Protein AF-A0A8B4G170-F1 (afdb_monomer_lite)

Radius of gyration: 14.82 Å; chains: 1; bounding box: 31×26×43 Å

Sequence (113 aa):
MFTASMIFTVYWALWHLPLAFIQGYYHSQVVAEGALYTANFVFSMIVFVLLSNWLYLKSGRSILIAVLFHLSANLGNEIFATHPDSKIIQTGLLLIFIFWIIIKDKALFFSKP

Secondary structure (DSSP, 8-state):
-HHHHHHHHHHHHHHHGGGGGSTTSHHHHHHHH-HHHHHHHHHHHHHHHHHHHHHHHHTTS-HHHHHHHHHHHHHHHHHTT--HHHHHHHHHHHHHHHHHHHHHSHHHHHS--

pLDDT: mean 96.2, std 4.48, range [59.72, 98.56]

Foldseek 3Di:
DLVVLVVVLVVVLVVCVVQCVDPPGPNVVLVVVHDVLNVLVSLLSSLLSLVLVVQCVVVVNDPVSSVVSVVCVVVVCVVVVDDSVVSSVVSVVSVVVSVVVCVVPVCVNDPDD

Structure (mmCIF, N/CA/C/O backbone):
data_AF-A0A8B4G170-F1
#
_entry.id   AF-A0A8B4G170-F1
#
loop_
_atom_site.group_PDB
_atom_site.id
_atom_site.type_symbol
_atom_site.label_atom_id
_atom_site.label_alt_id
_atom_site.label_comp_id
_atom_site.label_asym_id
_atom_site.label_entity_id
_atom_site.label_seq_id
_atom_site.pdbx_PDB_ins_code
_atom_site.Cartn_x
_atom_site.Cartn_y
_atom_site.Cartn_z
_atom_site.occupancy
_atom_site.B_iso_or_equiv
_atom_site.auth_seq_id
_atom_site.auth_comp_id
_atom_site.auth_asym_id
_atom_site.auth_atom_id
_atom_site.pdbx_PDB_model_num
ATOM 1 N N . MET A 1 1 ? -11.043 -6.325 11.978 1.00 91.25 1 MET A N 1
ATOM 2 C CA . MET A 1 1 ? -10.516 -5.431 10.912 1.00 91.25 1 MET A CA 1
ATOM 3 C C . MET A 1 1 ? -9.643 -6.179 9.901 1.00 91.25 1 MET A C 1
ATOM 5 O O . MET A 1 1 ? -9.828 -5.965 8.710 1.00 91.25 1 MET A O 1
ATOM 9 N N . PHE A 1 2 ? -8.719 -7.047 10.333 1.00 96.12 2 PHE A N 1
ATOM 10 C CA . PHE A 1 2 ? -7.720 -7.676 9.454 1.00 96.12 2 PHE A CA 1
ATOM 11 C C . PHE A 1 2 ? -8.323 -8.389 8.232 1.00 96.12 2 PHE A C 1
ATOM 13 O O . PHE A 1 2 ? -7.966 -8.069 7.103 1.00 96.12 2 PHE A O 1
ATOM 20 N N . THR A 1 3 ? -9.295 -9.283 8.438 1.00 96.00 3 THR A N 1
ATOM 21 C CA . THR A 1 3 ? -9.960 -10.013 7.343 1.00 96.00 3 THR A CA 1
ATOM 22 C C . THR A 1 3 ? -10.618 -9.074 6.334 1.00 96.00 3 THR A C 1
ATOM 24 O O . THR A 1 3 ? -10.452 -9.254 5.132 1.00 96.00 3 THR A O 1
ATOM 27 N N . ALA A 1 4 ? -11.309 -8.033 6.812 1.00 95.69 4 ALA A N 1
ATOM 28 C CA . ALA A 1 4 ? -11.925 -7.032 5.944 1.00 95.69 4 ALA A CA 1
ATOM 29 C C . ALA A 1 4 ? -10.870 -6.281 5.114 1.00 95.69 4 ALA A C 1
ATOM 31 O O . ALA A 1 4 ? -11.054 -6.113 3.912 1.00 95.69 4 ALA A O 1
ATOM 32 N N . SER A 1 5 ? -9.736 -5.907 5.719 1.00 97.25 5 SER A N 1
ATOM 33 C CA . SER A 1 5 ? -8.606 -5.301 5.003 1.00 97.25 5 SER A CA 1
ATOM 34 C C . SER A 1 5 ? -8.018 -6.230 3.935 1.00 97.25 5 SER A C 1
ATOM 36 O O . SER A 1 5 ? -7.700 -5.762 2.845 1.00 97.25 5 SER A O 1
ATOM 38 N N . MET A 1 6 ? -7.890 -7.535 4.199 1.00 97.88 6 MET A N 1
ATOM 39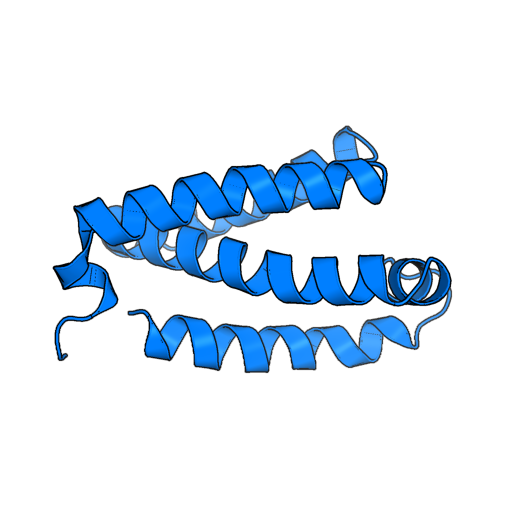 C CA . MET A 1 6 ? -7.367 -8.488 3.206 1.00 97.88 6 MET A CA 1
ATOM 40 C C . MET A 1 6 ? -8.319 -8.651 2.020 1.00 97.88 6 MET A C 1
ATOM 42 O O . MET A 1 6 ? -7.889 -8.540 0.875 1.00 97.88 6 MET A O 1
ATOM 46 N N . ILE A 1 7 ? -9.616 -8.838 2.285 1.00 98.00 7 ILE A N 1
ATOM 47 C CA . ILE A 1 7 ? -10.644 -8.932 1.236 1.00 98.00 7 ILE A CA 1
ATOM 48 C C . ILE A 1 7 ? -10.661 -7.650 0.399 1.00 98.00 7 ILE A C 1
ATOM 50 O O . ILE A 1 7 ? -10.649 -7.710 -0.831 1.00 98.00 7 ILE A O 1
ATOM 54 N N . PHE A 1 8 ? -10.631 -6.489 1.058 1.00 97.88 8 PHE A N 1
ATOM 55 C CA . PHE A 1 8 ? -10.589 -5.206 0.367 1.00 97.88 8 PHE A CA 1
ATOM 56 C C . PHE A 1 8 ? -9.328 -5.054 -0.484 1.00 97.88 8 PHE A C 1
ATOM 58 O O . PHE A 1 8 ? -9.416 -4.580 -1.610 1.00 97.88 8 PHE A O 1
ATOM 65 N N . THR A 1 9 ? -8.169 -5.504 0.005 1.00 97.94 9 THR A N 1
ATOM 66 C CA . THR A 1 9 ? -6.925 -5.443 -0.771 1.00 97.94 9 THR A CA 1
ATOM 67 C C . THR A 1 9 ? -7.017 -6.272 -2.048 1.00 97.94 9 THR A C 1
ATOM 69 O O . THR A 1 9 ? -6.594 -5.795 -3.094 1.00 97.94 9 THR A O 1
ATOM 72 N N . VAL A 1 10 ? -7.609 -7.470 -1.997 1.00 98.12 10 VAL A N 1
ATOM 73 C CA . VAL A 1 10 ? -7.821 -8.298 -3.199 1.00 98.12 10 VAL A CA 1
ATOM 74 C C . VAL A 1 10 ? -8.708 -7.570 -4.203 1.00 98.12 10 VAL A C 1
ATOM 76 O O . VAL A 1 10 ? -8.339 -7.447 -5.369 1.00 98.12 10 VAL A O 1
ATOM 79 N N . TYR A 1 11 ? -9.849 -7.042 -3.751 1.00 98.12 11 TYR A N 1
ATOM 80 C CA . TYR A 1 11 ? -10.746 -6.274 -4.613 1.00 98.12 11 TYR A CA 1
ATOM 81 C C . TYR A 1 11 ? -10.033 -5.067 -5.234 1.00 98.12 11 TYR A C 1
ATOM 83 O O . TYR A 1 11 ? -10.123 -4.833 -6.438 1.00 98.12 11 TYR A O 1
ATOM 91 N N . TRP A 1 12 ? -9.280 -4.325 -4.425 1.00 97.94 12 TRP A N 1
ATOM 92 C CA . TRP A 1 12 ? -8.590 -3.126 -4.870 1.00 97.94 12 TRP A CA 1
ATOM 93 C C . TRP A 1 12 ? -7.435 -3.455 -5.823 1.00 97.94 12 TRP A C 1
ATOM 95 O O . TRP A 1 12 ? -7.256 -2.757 -6.814 1.00 97.94 12 TRP A O 1
ATOM 105 N N . ALA A 1 13 ? -6.686 -4.539 -5.604 1.00 96.94 13 ALA A N 1
ATOM 106 C CA . ALA A 1 13 ? -5.641 -4.992 -6.525 1.00 96.94 13 ALA A CA 1
ATOM 107 C C . ALA A 1 13 ? -6.225 -5.392 -7.888 1.00 96.94 13 ALA A C 1
ATOM 109 O O . ALA A 1 13 ? -5.722 -4.964 -8.926 1.00 96.94 13 ALA A O 1
ATOM 110 N N . LEU A 1 14 ? -7.336 -6.137 -7.891 1.00 97.50 14 LEU A N 1
ATOM 111 C CA . LEU A 1 14 ? -8.050 -6.494 -9.120 1.00 97.50 14 LEU A CA 1
ATOM 112 C C . LEU A 1 14 ? -8.609 -5.265 -9.843 1.00 97.50 14 LEU A C 1
ATOM 114 O O . LEU A 1 14 ? -8.605 -5.228 -11.069 1.00 97.50 14 LEU A O 1
ATOM 118 N N . TRP A 1 15 ? -9.036 -4.240 -9.105 1.00 98.12 15 TRP A N 1
ATOM 119 C CA . TRP A 1 15 ? -9.487 -2.978 -9.690 1.00 98.12 15 TRP A CA 1
ATOM 120 C C . TRP A 1 15 ? -8.377 -2.246 -10.466 1.00 98.12 15 TRP A C 1
ATOM 122 O O . TRP A 1 15 ? -8.664 -1.610 -11.477 1.00 98.12 15 TRP A O 1
ATOM 132 N N . HIS A 1 16 ? -7.109 -2.382 -10.062 1.00 96.88 16 HIS A N 1
ATOM 133 C CA . HIS A 1 16 ? -5.974 -1.798 -10.790 1.00 96.88 16 HIS A CA 1
ATOM 134 C C . HIS A 1 16 ? -5.509 -2.639 -11.983 1.00 96.88 16 HIS A C 1
ATOM 136 O O . HIS A 1 16 ? -4.811 -2.120 -12.853 1.00 96.88 16 HIS A O 1
ATOM 142 N N . LEU A 1 17 ? -5.885 -3.919 -12.053 1.00 96.19 17 LEU A N 1
ATOM 143 C CA . LEU A 1 17 ? -5.397 -4.847 -13.073 1.00 96.19 17 LEU A CA 1
ATOM 144 C C . LEU A 1 17 ? -5.586 -4.338 -14.519 1.00 96.19 17 LEU A C 1
ATOM 146 O O . LEU A 1 17 ? -4.629 -4.435 -15.286 1.00 96.19 17 LEU A O 1
ATOM 150 N N . PRO A 1 18 ? -6.729 -3.738 -14.918 1.00 98.00 18 PRO A N 1
ATOM 151 C CA . PRO A 1 18 ? -6.890 -3.195 -16.270 1.00 98.00 18 PRO A CA 1
ATOM 152 C C . PRO A 1 18 ? -5.838 -2.140 -16.643 1.00 98.00 18 PRO A C 1
ATOM 154 O O . PRO A 1 18 ? -5.434 -2.055 -17.800 1.00 98.00 18 PRO A O 1
ATOM 157 N N . LEU A 1 19 ? -5.353 -1.366 -15.666 1.00 97.56 19 LEU A N 1
ATOM 158 C CA . LEU A 1 19 ? -4.381 -0.291 -15.884 1.00 97.56 19 LEU A CA 1
ATOM 159 C C . LEU A 1 19 ? -3.011 -0.823 -16.322 1.00 97.56 19 LEU A C 1
ATOM 161 O O . LEU A 1 19 ? -2.250 -0.091 -16.951 1.00 97.56 19 LEU A O 1
ATOM 165 N N . ALA A 1 20 ? -2.696 -2.085 -16.013 1.00 96.25 20 ALA A N 1
ATOM 166 C CA . ALA A 1 20 ? -1.468 -2.736 -16.460 1.00 96.25 20 ALA A CA 1
ATOM 167 C C . ALA A 1 20 ? -1.424 -2.934 -17.985 1.00 96.25 20 ALA A C 1
ATOM 169 O O . ALA A 1 20 ? -0.344 -3.041 -18.559 1.00 96.25 20 ALA A O 1
ATOM 170 N N . PHE A 1 21 ? -2.587 -2.943 -18.644 1.00 96.81 21 PHE A N 1
ATOM 171 C CA . PHE A 1 21 ? -2.714 -3.162 -20.085 1.00 96.81 21 PHE A CA 1
ATOM 172 C C . PHE A 1 21 ? -2.845 -1.862 -20.893 1.00 96.81 21 PHE A C 1
ATOM 174 O O . PHE A 1 21 ? -2.934 -1.913 -22.118 1.00 96.81 21 PHE A O 1
ATOM 181 N N . ILE A 1 22 ? -2.855 -0.696 -20.235 1.00 97.81 22 ILE A N 1
ATOM 182 C CA . ILE A 1 22 ? -2.950 0.610 -20.899 1.00 97.81 22 ILE A CA 1
ATOM 183 C C . ILE A 1 22 ? -1.544 1.190 -21.054 1.00 97.81 22 ILE A C 1
ATOM 185 O O . ILE A 1 22 ? -0.893 1.538 -20.070 1.00 97.81 22 ILE A O 1
ATOM 189 N N . GLN A 1 23 ? -1.074 1.317 -22.296 1.00 96.12 23 GLN A N 1
ATOM 190 C CA . GLN A 1 23 ? 0.262 1.834 -22.588 1.00 96.12 23 GLN A CA 1
ATOM 191 C C . GLN A 1 23 ? 0.467 3.239 -22.000 1.00 96.12 23 GLN A C 1
ATOM 193 O O . GLN A 1 23 ? -0.364 4.131 -22.168 1.00 96.12 23 GLN A O 1
ATOM 198 N N . GLY A 1 24 ? 1.602 3.437 -21.327 1.00 94.62 24 GLY A N 1
ATOM 199 C CA . GLY A 1 24 ? 1.974 4.722 -20.729 1.00 94.62 24 GLY A CA 1
ATOM 200 C C . GLY A 1 24 ? 1.437 4.933 -19.313 1.00 94.62 24 GLY A C 1
ATOM 201 O O . GLY A 1 24 ? 1.858 5.876 -18.650 1.00 94.62 24 GLY A O 1
ATOM 202 N N . TYR A 1 25 ? 0.564 4.055 -18.807 1.00 95.81 25 TYR A N 1
ATOM 203 C CA . TYR A 1 25 ? 0.102 4.133 -17.421 1.00 95.81 25 TYR A CA 1
ATOM 204 C C . TYR A 1 25 ? 1.155 3.580 -16.464 1.00 95.81 25 TYR A C 1
ATOM 206 O O . TYR A 1 25 ? 1.864 2.632 -16.801 1.00 95.81 25 TYR A O 1
ATOM 214 N N . TYR A 1 26 ? 1.188 4.109 -15.238 1.00 94.81 26 TYR A N 1
ATOM 215 C CA . TYR A 1 26 ? 2.107 3.671 -14.182 1.00 94.81 26 TYR A CA 1
ATOM 216 C C . TYR A 1 26 ? 2.165 2.142 -14.031 1.00 94.81 26 TYR A C 1
ATOM 218 O O . TYR A 1 26 ? 3.239 1.558 -14.024 1.00 94.81 26 TYR A O 1
ATOM 226 N N . HIS A 1 27 ? 1.009 1.475 -14.005 1.00 96.44 27 HIS A N 1
ATOM 227 C CA . HIS A 1 27 ? 0.920 0.020 -13.857 1.00 96.44 27 HIS A CA 1
ATOM 228 C C . HIS A 1 27 ? 1.549 -0.738 -15.032 1.00 96.44 27 HIS A C 1
ATOM 230 O O . HIS A 1 27 ? 2.204 -1.752 -14.814 1.00 96.44 27 HIS A O 1
ATOM 236 N N . SER A 1 28 ? 1.389 -0.237 -16.263 1.00 96.88 28 SER A N 1
ATOM 237 C CA . SER A 1 28 ? 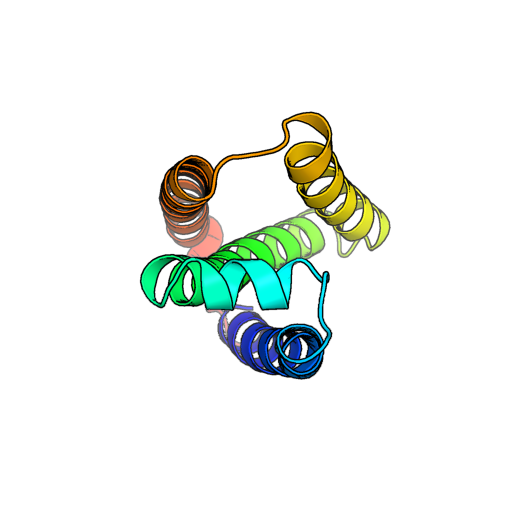2.043 -0.827 -17.438 1.00 96.88 28 SER A CA 1
ATOM 238 C C . SER A 1 28 ? 3.568 -0.714 -17.351 1.00 96.88 28 SER A C 1
ATOM 240 O O . SER A 1 28 ? 4.270 -1.656 -17.709 1.00 96.88 28 SER A O 1
ATOM 242 N N . GLN A 1 29 ? 4.077 0.393 -16.794 1.00 95.38 29 GLN A N 1
ATOM 243 C CA . GLN A 1 29 ? 5.510 0.587 -16.565 1.00 95.38 29 GLN A CA 1
ATOM 244 C C . GLN A 1 29 ? 6.025 -0.341 -15.464 1.00 95.38 29 GLN A C 1
ATOM 246 O O . GLN A 1 29 ? 7.001 -1.041 -15.681 1.00 95.38 29 GLN A O 1
ATOM 251 N N . VAL A 1 30 ? 5.320 -0.448 -14.334 1.00 95.88 30 VAL A N 1
ATOM 252 C CA . VAL A 1 30 ? 5.689 -1.366 -13.239 1.00 95.88 30 VAL A CA 1
ATOM 253 C C . VAL A 1 30 ? 5.760 -2.823 -13.713 1.00 95.88 30 VAL A C 1
ATOM 255 O O . VAL A 1 30 ? 6.659 -3.564 -13.315 1.00 95.88 30 VAL A O 1
ATOM 258 N N . VAL A 1 31 ? 4.833 -3.246 -14.581 1.00 96.56 31 VAL A N 1
ATOM 259 C CA . VAL A 1 31 ? 4.874 -4.586 -15.188 1.00 96.56 31 VAL A CA 1
ATOM 260 C C . VAL A 1 31 ? 6.079 -4.743 -16.114 1.00 96.56 31 VAL A C 1
ATOM 262 O O . VAL A 1 31 ? 6.744 -5.778 -16.067 1.00 96.56 31 VAL A O 1
ATOM 265 N N . ALA A 1 32 ? 6.390 -3.722 -16.916 1.00 96.00 32 ALA A N 1
ATOM 2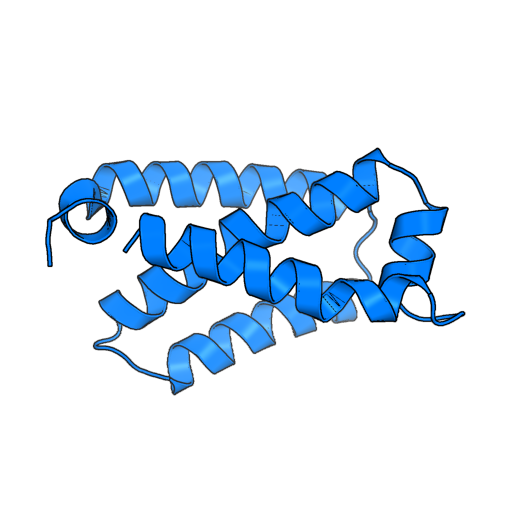66 C CA . ALA A 1 32 ? 7.551 -3.723 -17.804 1.00 96.00 32 ALA A CA 1
ATOM 267 C C . ALA A 1 32 ? 8.894 -3.694 -17.047 1.00 96.00 32 ALA A C 1
ATOM 269 O O . ALA A 1 32 ? 9.857 -4.308 -17.500 1.00 96.00 32 ALA A O 1
ATOM 270 N N . GLU A 1 33 ? 8.954 -3.032 -15.888 1.00 95.19 33 GLU A N 1
ATOM 271 C CA . GLU A 1 33 ? 10.127 -2.992 -15.005 1.00 95.19 33 GLU A CA 1
ATOM 272 C C . GLU A 1 33 ? 10.429 -4.367 -14.387 1.00 95.19 33 GLU A C 1
ATOM 274 O O . GLU A 1 33 ? 11.584 -4.681 -14.099 1.00 95.19 33 GLU A O 1
ATOM 279 N N . GLY A 1 34 ? 9.406 -5.208 -14.193 1.00 96.75 34 GLY A N 1
ATOM 280 C CA . GLY A 1 34 ? 9.574 -6.626 -13.889 1.00 96.75 34 GLY A CA 1
ATOM 281 C C . GLY A 1 34 ? 8.724 -7.164 -12.738 1.00 96.75 34 GLY A C 1
ATOM 282 O O . GLY A 1 34 ? 8.002 -6.457 -12.027 1.00 96.75 34 GLY A O 1
ATOM 283 N N . ALA A 1 35 ? 8.836 -8.480 -12.533 1.00 96.69 35 ALA A N 1
ATOM 284 C CA . ALA A 1 35 ? 8.003 -9.225 -11.590 1.00 96.69 35 ALA A CA 1
ATOM 285 C C . ALA A 1 35 ? 8.184 -8.780 -10.129 1.00 96.69 35 ALA A C 1
ATOM 287 O O . ALA A 1 35 ? 7.212 -8.758 -9.377 1.00 96.69 35 ALA A O 1
ATOM 288 N N . LEU A 1 36 ? 9.401 -8.392 -9.728 1.00 97.88 36 LEU A N 1
ATOM 289 C CA . LEU A 1 36 ? 9.679 -7.917 -8.369 1.00 97.88 36 LEU A CA 1
ATOM 290 C C . LEU A 1 36 ? 8.902 -6.632 -8.054 1.00 97.88 36 LEU A C 1
ATOM 292 O O . LEU A 1 36 ? 8.253 -6.548 -7.015 1.00 97.88 36 LEU A O 1
ATOM 296 N N . TYR A 1 37 ? 8.929 -5.653 -8.958 1.00 97.50 37 TYR A N 1
ATOM 297 C CA . TYR A 1 37 ? 8.251 -4.369 -8.769 1.00 97.50 37 TYR A CA 1
ATOM 298 C C . TYR A 1 37 ? 6.733 -4.517 -8.833 1.00 97.50 37 TYR A C 1
ATOM 300 O O . TYR A 1 37 ? 6.017 -3.925 -8.025 1.00 97.50 37 TYR A O 1
ATOM 308 N N . THR A 1 38 ? 6.252 -5.399 -9.710 1.00 96.94 38 THR A N 1
ATOM 309 C CA . THR A 1 38 ? 4.837 -5.786 -9.769 1.00 96.94 38 THR A CA 1
ATOM 310 C C . THR A 1 38 ? 4.374 -6.425 -8.459 1.00 96.94 38 THR A C 1
ATOM 312 O O . THR A 1 38 ? 3.353 -6.029 -7.896 1.00 96.94 38 THR A O 1
ATOM 315 N N . ALA A 1 39 ? 5.142 -7.379 -7.926 1.00 97.44 39 ALA A N 1
ATOM 316 C CA . ALA A 1 39 ? 4.841 -8.008 -6.645 1.00 97.44 39 ALA A CA 1
ATOM 317 C C . ALA A 1 39 ? 4.897 -6.994 -5.493 1.00 97.44 39 ALA A C 1
ATOM 319 O O . ALA A 1 39 ? 4.005 -6.982 -4.643 1.00 97.44 39 ALA A O 1
ATOM 320 N N . ASN A 1 40 ? 5.896 -6.106 -5.488 1.00 98.19 40 ASN A N 1
ATOM 321 C CA . ASN A 1 40 ? 6.013 -5.043 -4.495 1.00 98.19 40 ASN A CA 1
ATOM 322 C C . ASN A 1 40 ? 4.814 -4.091 -4.534 1.00 98.19 40 ASN A C 1
ATOM 324 O O . ASN A 1 40 ? 4.312 -3.727 -3.477 1.00 98.19 40 ASN A O 1
ATOM 328 N N . PHE A 1 41 ? 4.311 -3.726 -5.717 1.00 97.38 41 PHE A N 1
ATOM 329 C CA . PHE A 1 41 ? 3.111 -2.900 -5.839 1.00 97.38 41 PHE A CA 1
ATOM 330 C C . PHE A 1 41 ? 1.920 -3.553 -5.125 1.00 97.38 41 PHE A C 1
ATOM 332 O O . PHE A 1 41 ? 1.363 -2.954 -4.206 1.00 97.38 41 PHE A O 1
ATOM 339 N N . VAL A 1 42 ? 1.600 -4.812 -5.446 1.00 97.06 42 VAL A N 1
ATOM 340 C CA . VAL A 1 42 ? 0.490 -5.541 -4.801 1.00 97.06 42 VAL A CA 1
ATOM 341 C C . VAL A 1 42 ? 0.717 -5.693 -3.293 1.00 97.06 42 VAL A C 1
ATOM 343 O O . VAL A 1 42 ? -0.198 -5.483 -2.497 1.00 97.06 42 VAL A O 1
ATOM 346 N N . PHE A 1 43 ? 1.941 -6.010 -2.872 1.00 98.06 43 PHE A N 1
ATOM 347 C CA . PHE A 1 43 ? 2.273 -6.160 -1.457 1.00 98.06 43 PHE A CA 1
ATOM 348 C C . PHE A 1 43 ? 2.173 -4.831 -0.690 1.00 98.06 43 PHE A C 1
ATOM 350 O O . PHE A 1 43 ? 1.644 -4.790 0.422 1.00 98.06 43 PHE A O 1
ATOM 357 N N . SER A 1 44 ? 2.592 -3.721 -1.300 1.00 97.94 44 SER A N 1
ATOM 358 C CA . SER A 1 44 ? 2.464 -2.383 -0.720 1.00 97.94 44 SER A CA 1
ATOM 359 C C . SER A 1 44 ? 1.002 -1.988 -0.495 1.00 97.94 44 SER A C 1
ATOM 361 O O . SER A 1 44 ? 0.703 -1.328 0.501 1.00 97.94 44 SER A O 1
ATOM 363 N N . MET A 1 45 ? 0.068 -2.467 -1.331 1.00 98.12 45 MET A N 1
ATOM 364 C CA . MET A 1 45 ? -1.369 -2.246 -1.131 1.00 98.12 45 MET A CA 1
ATOM 365 C C . MET A 1 45 ? -1.867 -2.889 0.165 1.00 98.12 45 MET A C 1
ATOM 367 O O . MET A 1 45 ? -2.658 -2.270 0.872 1.00 98.12 45 MET A O 1
ATOM 371 N N . ILE A 1 46 ? -1.379 -4.084 0.523 1.00 98.25 46 ILE A N 1
ATOM 372 C CA . ILE A 1 46 ? -1.733 -4.756 1.788 1.00 98.25 46 ILE A CA 1
ATOM 373 C C . ILE A 1 46 ? -1.356 -3.857 2.970 1.00 98.25 46 ILE A C 1
ATOM 375 O O . ILE A 1 46 ? -2.179 -3.583 3.848 1.00 98.25 46 ILE A O 1
ATOM 379 N N . VAL A 1 47 ? -0.114 -3.369 2.974 1.00 98.25 47 VAL A N 1
ATOM 380 C CA . VAL A 1 47 ? 0.417 -2.494 4.028 1.00 98.25 47 VAL A CA 1
ATOM 381 C C . VAL A 1 47 ? -0.370 -1.184 4.089 1.00 98.25 47 VAL A C 1
ATOM 383 O O . VAL A 1 47 ? -0.804 -0.765 5.165 1.00 98.25 47 VAL A O 1
ATOM 386 N N . PHE A 1 48 ? -0.611 -0.568 2.933 1.00 98.31 48 PHE A N 1
ATOM 387 C CA . PHE A 1 48 ? -1.336 0.690 2.819 1.00 98.31 48 PHE A CA 1
ATOM 388 C C . PHE A 1 48 ? -2.789 0.575 3.304 1.00 98.31 48 PHE A C 1
ATOM 390 O O . PHE A 1 48 ? -3.244 1.408 4.088 1.00 98.31 48 PHE A O 1
ATOM 397 N N . VAL A 1 49 ? -3.510 -0.477 2.906 1.00 98.31 49 VAL A N 1
ATOM 398 C CA . VAL A 1 49 ? -4.895 -0.724 3.334 1.00 98.31 49 VAL A CA 1
ATOM 399 C C . VAL A 1 49 ? -4.972 -0.952 4.841 1.00 98.31 49 VAL A C 1
ATOM 401 O O . VAL A 1 49 ? -5.873 -0.427 5.497 1.00 98.31 49 VAL A O 1
ATOM 404 N N . LEU A 1 50 ? -4.036 -1.712 5.419 1.00 98.25 50 LEU A N 1
ATOM 405 C CA . LEU A 1 50 ? -3.988 -1.923 6.866 1.00 98.25 50 LEU A CA 1
ATOM 406 C C . LEU A 1 50 ? -3.766 -0.605 7.621 1.00 98.25 50 LEU A C 1
ATOM 408 O O . LEU A 1 50 ? -4.487 -0.345 8.584 1.00 98.25 50 LEU A O 1
ATOM 412 N N . LEU A 1 51 ? -2.834 0.239 7.170 1.00 98.25 51 LEU A N 1
ATOM 413 C CA . LEU A 1 51 ? -2.583 1.555 7.769 1.00 98.25 51 LEU A CA 1
ATOM 414 C C . LEU A 1 51 ? -3.783 2.497 7.621 1.00 98.25 51 LEU A C 1
ATOM 416 O O . LEU A 1 51 ? -4.210 3.098 8.605 1.00 98.25 51 LEU A O 1
ATOM 420 N N . SER A 1 52 ? -4.360 2.584 6.421 1.00 97.94 52 SER A N 1
ATOM 421 C CA . SER A 1 52 ? -5.507 3.449 6.130 1.00 97.94 52 SER A CA 1
ATOM 422 C C . SER A 1 52 ? -6.731 3.063 6.966 1.00 97.94 52 SER A C 1
ATOM 424 O O . SER A 1 52 ? -7.318 3.909 7.642 1.00 97.94 52 SER A O 1
ATOM 426 N N . ASN A 1 53 ? -7.066 1.769 7.028 1.00 97.25 53 ASN A N 1
ATOM 427 C CA . ASN A 1 53 ? -8.185 1.285 7.838 1.00 97.25 53 ASN A CA 1
ATOM 428 C C . ASN A 1 53 ? -7.929 1.450 9.344 1.00 97.25 53 ASN A C 1
ATOM 430 O O . ASN A 1 53 ? -8.861 1.758 10.089 1.00 97.25 53 ASN A O 1
ATOM 434 N N . TRP A 1 54 ? -6.685 1.277 9.806 1.00 97.75 54 TRP A N 1
ATOM 435 C CA . TRP A 1 54 ? -6.328 1.545 11.200 1.00 97.75 54 TRP A CA 1
ATOM 436 C C . TRP A 1 54 ? -6.543 3.024 11.531 1.00 97.75 54 TRP A C 1
ATOM 438 O O . TRP A 1 54 ? -7.238 3.344 12.495 1.00 97.75 54 TRP A O 1
ATOM 448 N N . LEU A 1 55 ? -6.031 3.927 10.694 1.00 97.50 55 LEU A N 1
ATOM 449 C CA . LEU A 1 55 ? -6.149 5.369 10.889 1.00 97.50 55 LEU A CA 1
ATOM 450 C C . LEU A 1 55 ? -7.610 5.838 10.830 1.00 97.50 55 LEU A C 1
ATOM 452 O O . LEU A 1 55 ? -8.045 6.629 11.670 1.00 97.50 55 LEU A O 1
ATOM 456 N N . TYR A 1 56 ? -8.396 5.304 9.894 1.00 97.62 56 TYR A N 1
ATOM 457 C CA . TYR A 1 56 ? -9.839 5.528 9.808 1.00 97.62 56 TYR A CA 1
ATOM 458 C C . TYR A 1 56 ? -10.545 5.147 11.116 1.00 97.62 56 TYR A C 1
ATOM 460 O O . TYR A 1 56 ? -11.291 5.950 11.674 1.00 97.62 56 TYR A O 1
ATOM 468 N N . LEU A 1 57 ? -10.279 3.957 11.664 1.00 96.38 57 LEU A N 1
ATOM 469 C CA . LEU A 1 57 ? -10.903 3.520 12.917 1.00 96.38 57 LEU A CA 1
ATOM 470 C C . LEU A 1 57 ? -10.442 4.358 14.118 1.00 96.38 57 LEU A C 1
ATOM 472 O O . LEU A 1 57 ? -11.273 4.751 14.938 1.00 96.38 57 LEU A O 1
ATOM 476 N N . LYS A 1 58 ? -9.146 4.677 14.211 1.00 96.56 58 LYS A N 1
ATOM 477 C CA . LYS A 1 58 ? -8.580 5.475 15.314 1.00 96.56 58 LYS A CA 1
ATOM 478 C C . LYS A 1 58 ? -9.025 6.934 15.294 1.00 96.56 58 LYS A C 1
ATOM 480 O O . LYS A 1 58 ? -9.080 7.556 16.348 1.00 96.56 58 LYS A O 1
ATOM 485 N N . SER A 1 59 ? -9.389 7.459 14.129 1.00 97.31 59 SER A N 1
ATOM 486 C CA . SER A 1 59 ? -9.929 8.813 13.963 1.00 97.31 59 SER A CA 1
ATOM 487 C C . SER A 1 59 ? -11.454 8.888 14.117 1.00 97.31 59 SER A C 1
ATOM 489 O O . SER A 1 59 ? -12.077 9.838 13.649 1.00 97.31 59 SER A O 1
ATOM 491 N N . GLY A 1 60 ? -12.080 7.885 14.745 1.00 96.81 60 GLY A N 1
ATOM 492 C CA . GLY A 1 60 ? -13.529 7.871 14.948 1.00 96.81 60 GLY A CA 1
ATOM 493 C C . GLY A 1 60 ? -14.311 7.674 13.650 1.00 96.81 60 GLY A C 1
ATOM 494 O O . GLY A 1 60 ? -15.416 8.191 13.527 1.00 96.81 60 GLY A O 1
ATOM 495 N N . ARG A 1 61 ? -13.753 6.917 12.694 1.00 96.88 61 ARG A N 1
ATOM 496 C CA . ARG A 1 61 ? -14.330 6.667 11.361 1.00 96.88 61 ARG A CA 1
ATOM 497 C C . ARG A 1 61 ? -14.385 7.915 10.471 1.00 96.88 61 ARG A C 1
ATOM 499 O O . ARG A 1 61 ? -15.292 8.064 9.653 1.00 96.88 61 ARG A O 1
ATOM 506 N N . SER A 1 62 ? -13.398 8.803 10.598 1.00 98.19 62 SER A N 1
ATOM 507 C CA . SER A 1 62 ? -13.299 9.999 9.758 1.00 98.19 62 SER A CA 1
ATOM 508 C C . SER A 1 62 ? -12.846 9.654 8.338 1.00 98.19 62 SER A C 1
ATOM 510 O O . SER A 1 62 ? -11.700 9.267 8.103 1.00 98.19 62 SER A O 1
ATOM 512 N N . ILE A 1 63 ? -13.741 9.848 7.367 1.00 97.69 63 ILE A N 1
ATOM 513 C CA . ILE A 1 63 ? -13.432 9.679 5.939 1.00 97.69 63 ILE A CA 1
ATOM 514 C C . ILE A 1 63 ? -12.386 10.707 5.492 1.00 97.69 63 ILE A C 1
A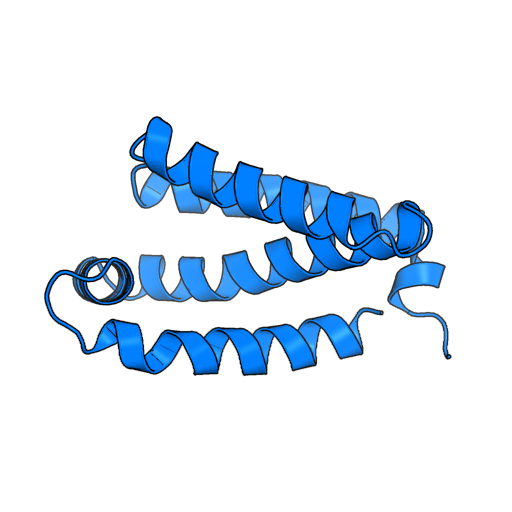TOM 516 O O . ILE A 1 63 ? -11.495 10.372 4.718 1.00 97.69 63 ILE A O 1
ATOM 520 N N . LEU A 1 64 ? -12.442 11.935 6.022 1.00 98.25 64 LEU A N 1
ATOM 521 C CA . LEU A 1 64 ? -11.490 12.992 5.676 1.00 98.25 64 LEU A CA 1
ATOM 522 C C . LEU A 1 64 ? -10.049 12.578 5.994 1.00 98.25 64 LEU A C 1
ATOM 524 O O . LEU A 1 64 ? -9.163 12.783 5.174 1.00 98.25 64 LEU A O 1
ATOM 528 N N . ILE A 1 65 ? -9.814 11.951 7.149 1.00 98.00 65 ILE A N 1
ATOM 529 C CA . ILE A 1 65 ? -8.475 11.481 7.523 1.00 98.00 65 ILE A CA 1
ATOM 530 C C . ILE A 1 65 ? -7.987 10.380 6.573 1.00 98.00 65 ILE A C 1
ATOM 532 O O . ILE A 1 65 ? -6.830 10.411 6.157 1.00 98.00 65 ILE A O 1
ATOM 536 N N . ALA A 1 66 ? -8.859 9.450 6.172 1.00 96.69 66 ALA A N 1
ATOM 537 C CA . ALA A 1 66 ? -8.512 8.428 5.184 1.00 96.69 66 ALA A CA 1
ATOM 538 C C . ALA A 1 66 ? -8.177 9.045 3.810 1.00 96.69 66 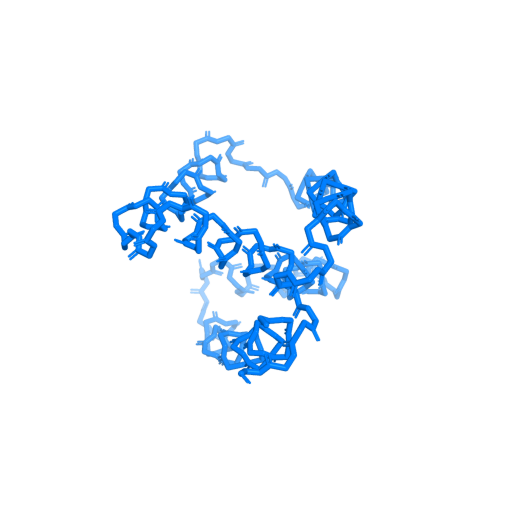ALA A C 1
ATOM 540 O O . ALA A 1 66 ? -7.195 8.653 3.180 1.00 96.69 66 ALA A O 1
ATOM 541 N N . VAL A 1 67 ? -8.943 10.054 3.377 1.00 98.06 67 VAL A N 1
ATOM 542 C CA . VAL A 1 67 ? -8.694 10.801 2.132 1.00 98.06 67 VAL A CA 1
ATOM 543 C C . VAL A 1 67 ? -7.361 11.544 2.190 1.00 98.06 67 VAL A C 1
ATOM 545 O O . VAL A 1 67 ? -6.574 11.445 1.253 1.00 98.06 67 VAL A O 1
ATOM 548 N N . LEU A 1 68 ? -7.071 12.251 3.285 1.00 98.44 68 LEU A N 1
ATOM 549 C CA . LEU A 1 68 ? -5.810 12.980 3.451 1.00 98.44 68 LEU A CA 1
ATOM 550 C C . LEU A 1 68 ? -4.605 12.036 3.501 1.00 98.44 68 LEU A C 1
ATOM 552 O O . LEU A 1 68 ? -3.577 12.325 2.890 1.00 98.44 68 LEU A O 1
ATOM 556 N N . PHE A 1 69 ? -4.735 10.887 4.167 1.00 98.00 69 PHE A N 1
ATOM 557 C CA . PHE A 1 69 ? -3.698 9.858 4.169 1.00 98.00 69 PHE A CA 1
ATOM 558 C C . PHE A 1 69 ? -3.441 9.319 2.756 1.00 98.00 69 PHE A C 1
ATOM 560 O O . PHE A 1 69 ? -2.292 9.273 2.314 1.00 98.00 69 PHE A O 1
ATOM 567 N N . HIS A 1 70 ? -4.499 9.004 2.007 1.00 97.81 70 HIS A N 1
ATOM 568 C CA . HIS A 1 70 ? -4.377 8.561 0.620 1.00 97.81 70 HIS A CA 1
ATOM 569 C C . HIS A 1 70 ? -3.752 9.622 -0.287 1.00 97.81 70 HIS A C 1
ATOM 571 O O . HIS A 1 70 ? -2.845 9.323 -1.063 1.00 97.81 70 HIS A O 1
ATOM 577 N N . LEU A 1 71 ? -4.182 10.877 -0.154 1.00 97.81 71 LEU A N 1
ATOM 578 C CA . LEU A 1 71 ? -3.593 11.998 -0.877 1.00 97.81 71 LEU A CA 1
ATOM 579 C C . LEU A 1 71 ? -2.100 12.136 -0.571 1.00 97.81 71 LEU A C 1
ATOM 581 O O . LEU A 1 71 ? -1.317 12.305 -1.499 1.00 97.81 71 LEU A O 1
ATOM 585 N N . SER A 1 72 ? -1.694 12.026 0.698 1.00 97.06 72 SER A N 1
ATOM 586 C CA . SER A 1 72 ? -0.283 12.147 1.084 1.00 97.06 72 SER A CA 1
ATOM 587 C C . SER A 1 72 ? 0.597 11.069 0.448 1.00 97.06 72 SER A C 1
ATOM 589 O O . SER A 1 72 ? 1.704 11.371 0.007 1.00 97.06 72 SER A O 1
ATOM 591 N N . ALA A 1 73 ? 0.091 9.836 0.334 1.00 95.38 73 ALA A N 1
ATOM 592 C CA . ALA A 1 73 ? 0.815 8.740 -0.298 1.00 95.38 73 ALA A CA 1
ATOM 593 C C . ALA A 1 73 ? 0.976 8.960 -1.808 1.00 95.38 73 ALA A C 1
ATOM 595 O O . ALA A 1 73 ? 2.072 8.774 -2.338 1.00 95.38 73 ALA A O 1
ATOM 596 N N . ASN A 1 74 ? -0.080 9.406 -2.493 1.00 94.50 74 ASN A N 1
ATOM 597 C CA . ASN A 1 74 ? -0.007 9.736 -3.917 1.00 94.50 74 ASN A CA 1
ATOM 598 C C . ASN A 1 74 ? 0.940 10.913 -4.154 1.00 94.50 74 ASN A C 1
ATOM 600 O O . ASN A 1 74 ? 1.898 10.801 -4.909 1.00 94.50 74 ASN A O 1
ATOM 604 N N . LEU A 1 75 ? 0.709 12.021 -3.449 1.00 96.31 75 LEU A N 1
ATOM 605 C CA . LEU A 1 75 ? 1.484 13.243 -3.607 1.00 96.31 75 LEU A CA 1
ATOM 606 C C . LEU A 1 75 ? 2.971 13.014 -3.317 1.00 96.31 75 LEU A C 1
ATOM 608 O O . LEU A 1 75 ? 3.814 13.501 -4.063 1.00 96.31 75 LEU A O 1
ATOM 612 N N . GLY A 1 76 ? 3.297 12.250 -2.271 1.00 94.69 76 GLY A N 1
ATOM 613 C CA . GLY A 1 76 ? 4.678 11.902 -1.952 1.00 94.69 76 GLY A CA 1
ATOM 614 C C . GLY A 1 76 ? 5.354 11.113 -3.074 1.00 94.69 76 GLY A C 1
ATOM 615 O O . GLY A 1 76 ? 6.461 11.456 -3.478 1.00 94.69 76 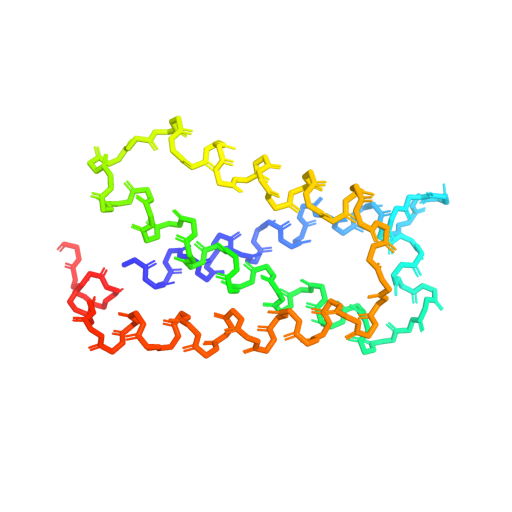GLY A O 1
ATOM 616 N N . ASN A 1 77 ? 4.689 10.093 -3.622 1.00 93.31 77 ASN A N 1
ATOM 617 C CA . ASN A 1 77 ? 5.267 9.296 -4.706 1.00 93.31 77 ASN A CA 1
ATOM 618 C C . ASN A 1 77 ? 5.528 10.118 -5.977 1.00 93.31 77 ASN A C 1
ATOM 620 O O . ASN A 1 77 ? 6.560 9.900 -6.617 1.00 93.31 77 ASN A O 1
ATOM 624 N N . GLU A 1 78 ? 4.632 11.056 -6.299 1.00 92.69 78 GLU A N 1
ATOM 625 C CA . GLU A 1 78 ? 4.731 11.925 -7.477 1.00 92.69 78 GLU A CA 1
ATOM 626 C C . GLU A 1 78 ? 5.784 13.028 -7.304 1.00 92.69 78 GLU A C 1
ATOM 628 O O . GLU A 1 78 ? 6.676 13.158 -8.139 1.00 92.69 78 GLU A O 1
ATOM 633 N N . ILE A 1 79 ? 5.740 13.796 -6.205 1.00 95.38 79 ILE A N 1
ATOM 634 C CA . ILE A 1 79 ? 6.676 14.915 -5.980 1.00 95.38 79 ILE A CA 1
ATOM 635 C C . ILE A 1 79 ? 8.122 14.421 -5.926 1.00 95.38 79 ILE A C 1
ATOM 637 O O . ILE A 1 79 ? 9.017 15.074 -6.458 1.00 95.38 79 ILE A O 1
ATOM 641 N N . PHE A 1 80 ? 8.359 13.277 -5.283 1.00 92.50 80 PHE A N 1
ATOM 642 C CA . PHE A 1 80 ? 9.705 12.726 -5.155 1.00 92.50 80 PHE A CA 1
ATOM 643 C C . PHE A 1 80 ? 10.125 11.857 -6.343 1.00 92.50 80 PHE A C 1
ATOM 645 O O . PHE A 1 80 ? 11.240 11.341 -6.310 1.00 92.50 80 PHE A O 1
ATOM 652 N N . ALA A 1 81 ? 9.263 11.680 -7.359 1.00 91.56 81 ALA A N 1
ATOM 653 C CA . ALA A 1 81 ? 9.523 10.860 -8.547 1.00 91.56 81 ALA A CA 1
ATOM 654 C C . ALA A 1 81 ? 10.229 9.537 -8.191 1.00 91.56 81 ALA A C 1
ATOM 656 O O . ALA A 1 81 ? 11.307 9.206 -8.685 1.00 91.56 81 ALA A O 1
ATOM 657 N N . THR A 1 82 ? 9.651 8.832 -7.220 1.00 90.44 82 THR A N 1
ATOM 658 C CA . THR A 1 82 ? 10.333 7.754 -6.491 1.00 90.44 82 THR A CA 1
ATOM 659 C C . THR A 1 82 ? 10.762 6.593 -7.393 1.00 90.44 82 THR A C 1
ATOM 661 O O . THR A 1 82 ? 9.951 6.024 -8.128 1.00 90.44 82 THR A O 1
ATOM 664 N N . HIS A 1 83 ? 12.032 6.190 -7.275 1.00 94.56 83 HIS A N 1
ATOM 665 C CA . HIS A 1 83 ? 12.585 5.032 -7.982 1.00 94.56 83 HIS A CA 1
ATOM 666 C C . HIS A 1 83 ? 11.925 3.718 -7.508 1.00 94.56 83 HIS A C 1
ATOM 668 O O . HIS A 1 83 ? 11.622 3.599 -6.312 1.00 94.56 83 HIS A O 1
ATOM 674 N N . PRO A 1 84 ? 11.746 2.704 -8.378 1.00 94.12 84 PRO A N 1
ATOM 675 C CA . PRO A 1 84 ? 11.156 1.414 -8.002 1.00 94.12 84 PRO A CA 1
ATOM 676 C C . PRO A 1 84 ? 11.822 0.751 -6.785 1.00 94.12 84 PRO A C 1
ATOM 678 O O . PRO A 1 84 ? 11.133 0.303 -5.867 1.00 94.12 84 PRO A O 1
ATOM 681 N N . ASP A 1 85 ? 13.154 0.784 -6.696 1.00 96.69 85 ASP A N 1
ATOM 682 C CA . ASP A 1 85 ? 13.885 0.248 -5.533 1.00 96.69 85 ASP A CA 1
ATOM 683 C C . ASP A 1 85 ? 13.590 1.023 -4.239 1.00 96.69 85 ASP A C 1
ATOM 685 O O . ASP A 1 85 ? 13.439 0.436 -3.164 1.00 96.69 85 ASP A O 1
ATOM 689 N N . SER A 1 86 ? 13.434 2.348 -4.322 1.00 96.06 86 SER A N 1
ATOM 690 C CA . SER A 1 86 ? 13.046 3.166 -3.169 1.00 96.06 86 SER A CA 1
ATOM 691 C C . SER A 1 86 ? 11.640 2.817 -2.679 1.00 96.06 86 SER A C 1
ATOM 693 O O . SER A 1 86 ? 11.398 2.844 -1.472 1.00 96.06 86 SER A O 1
ATOM 695 N N . LYS A 1 87 ? 10.728 2.415 -3.575 1.00 96.56 87 LYS A N 1
ATOM 696 C CA . LYS A 1 87 ? 9.384 1.933 -3.207 1.00 96.56 87 LYS A CA 1
ATOM 697 C C . LYS A 1 87 ? 9.420 0.584 -2.491 1.00 96.56 87 LYS A C 1
ATOM 699 O O . LYS A 1 87 ? 8.583 0.339 -1.620 1.00 96.56 87 LYS A O 1
ATOM 704 N N . ILE A 1 88 ? 10.391 -0.278 -2.800 1.00 97.94 88 ILE A N 1
ATOM 705 C CA . ILE A 1 88 ? 10.617 -1.522 -2.046 1.00 97.94 88 ILE A CA 1
ATOM 706 C C . ILE A 1 88 ? 11.063 -1.187 -0.619 1.00 97.94 88 ILE A C 1
ATOM 708 O O . ILE A 1 88 ? 10.486 -1.692 0.346 1.00 97.94 88 ILE A O 1
ATOM 712 N N . ILE A 1 89 ? 12.030 -0.275 -0.467 1.00 97.75 89 ILE A N 1
ATOM 713 C CA . ILE A 1 89 ? 12.498 0.186 0.851 1.00 97.75 89 ILE A CA 1
ATOM 714 C C . ILE A 1 89 ? 11.344 0.818 1.640 1.00 97.75 89 ILE A C 1
ATOM 716 O O . ILE A 1 89 ? 11.120 0.463 2.797 1.00 97.75 89 ILE A O 1
ATOM 720 N N . GLN A 1 90 ? 10.568 1.705 1.009 1.00 97.19 90 GLN A N 1
ATOM 721 C CA . GLN A 1 90 ? 9.381 2.321 1.605 1.00 97.19 90 GLN A CA 1
ATOM 722 C C . GLN A 1 90 ? 8.389 1.263 2.098 1.00 97.19 90 GLN A C 1
ATOM 724 O O . GLN A 1 90 ? 7.908 1.346 3.228 1.00 97.19 90 GLN A O 1
ATOM 729 N N . THR A 1 91 ? 8.116 0.247 1.279 1.00 98.12 91 THR A N 1
ATOM 730 C CA . THR A 1 91 ? 7.209 -0.847 1.636 1.00 98.12 91 THR A CA 1
ATOM 731 C C . THR A 1 91 ? 7.735 -1.634 2.833 1.00 98.12 91 THR A C 1
ATOM 733 O O . THR A 1 91 ? 6.969 -1.917 3.751 1.00 98.12 91 THR A O 1
ATOM 736 N N . GLY A 1 92 ? 9.040 -1.916 2.885 1.00 98.19 92 GLY A N 1
ATOM 737 C CA . GLY A 1 92 ? 9.681 -2.561 4.034 1.00 98.19 92 GLY A CA 1
ATOM 738 C C . GLY A 1 92 ? 9.575 -1.741 5.324 1.00 98.19 92 GLY A C 1
ATOM 739 O O . GLY A 1 92 ? 9.206 -2.278 6.370 1.00 98.19 92 GLY A O 1
ATOM 740 N N . LEU A 1 93 ? 9.823 -0.431 5.259 1.00 98.31 93 LEU A N 1
ATOM 741 C CA . LEU A 1 93 ? 9.695 0.467 6.414 1.00 98.31 93 LEU A CA 1
ATOM 742 C C . LEU A 1 93 ? 8.251 0.531 6.929 1.00 98.31 93 LEU A C 1
ATOM 744 O O . LEU A 1 93 ? 8.005 0.412 8.132 1.00 98.31 93 LEU A O 1
ATOM 748 N N . LEU A 1 94 ? 7.284 0.668 6.020 1.00 97.94 94 LEU A N 1
ATOM 749 C CA . LEU A 1 94 ? 5.867 0.690 6.375 1.00 97.94 94 LEU A CA 1
ATOM 750 C C . LEU A 1 94 ? 5.380 -0.672 6.883 1.00 97.94 94 LEU A C 1
ATOM 752 O O . LEU A 1 94 ? 4.526 -0.709 7.768 1.00 97.94 94 LEU A O 1
ATOM 756 N N . LEU A 1 95 ? 5.943 -1.779 6.387 1.00 98.31 95 LEU A N 1
ATOM 757 C CA . LEU A 1 95 ? 5.663 -3.125 6.885 1.00 98.31 95 LEU A CA 1
ATOM 758 C C . LEU A 1 95 ? 6.090 -3.273 8.353 1.00 98.31 95 LEU A C 1
ATOM 760 O O . LEU A 1 95 ? 5.318 -3.764 9.177 1.00 98.31 95 LEU A O 1
ATOM 764 N N . ILE A 1 96 ? 7.298 -2.816 8.695 1.00 98.56 96 ILE A N 1
ATOM 765 C CA . ILE A 1 96 ? 7.787 -2.813 10.083 1.00 98.56 96 ILE A CA 1
ATOM 766 C C . ILE A 1 96 ? 6.845 -1.985 10.964 1.00 98.56 96 ILE A C 1
ATOM 768 O O . ILE A 1 96 ? 6.454 -2.419 12.051 1.00 98.56 96 ILE A O 1
ATOM 772 N N . PHE A 1 97 ? 6.432 -0.815 10.474 1.00 98.38 97 PHE A N 1
ATOM 773 C CA . PHE A 1 97 ? 5.534 0.070 11.203 1.00 98.38 97 PHE A CA 1
ATOM 774 C C . PHE A 1 97 ? 4.144 -0.544 11.431 1.00 98.38 97 PHE A C 1
ATOM 776 O O . PHE A 1 97 ? 3.659 -0.553 12.566 1.00 98.38 97 PHE A O 1
ATOM 783 N N . ILE A 1 98 ? 3.512 -1.121 10.401 1.00 98.06 98 ILE A N 1
ATOM 784 C CA . ILE A 1 98 ? 2.202 -1.764 10.567 1.00 98.06 98 ILE A CA 1
ATOM 785 C C . ILE A 1 98 ? 2.295 -3.014 11.444 1.00 98.06 98 ILE A C 1
ATOM 787 O O . ILE A 1 98 ? 1.386 -3.268 12.229 1.00 98.06 98 ILE A O 1
ATOM 791 N N . PHE A 1 99 ? 3.396 -3.768 11.386 1.00 98.06 99 PHE A N 1
ATOM 792 C CA . PHE A 1 99 ? 3.603 -4.915 12.269 1.00 98.06 99 PHE A CA 1
ATOM 793 C C . PHE A 1 99 ? 3.653 -4.484 13.740 1.00 98.06 99 PHE A C 1
ATOM 795 O O . PHE A 1 99 ? 2.978 -5.074 14.589 1.00 98.06 99 PHE A O 1
ATOM 802 N N . TRP A 1 100 ? 4.376 -3.401 14.036 1.00 98.44 100 TRP A N 1
ATOM 803 C CA . TRP A 1 100 ? 4.389 -2.799 15.367 1.00 98.44 100 TRP A CA 1
ATOM 804 C C . TRP A 1 100 ? 2.989 -2.339 15.812 1.00 98.44 100 TRP A C 1
ATOM 806 O O . TRP A 1 100 ? 2.575 -2.654 16.932 1.00 98.44 100 TRP A O 1
ATOM 816 N N . ILE A 1 101 ? 2.219 -1.683 14.934 1.00 98.00 101 ILE A N 1
ATOM 817 C CA . ILE A 1 101 ? 0.827 -1.283 15.209 1.00 98.00 101 ILE A CA 1
ATOM 818 C C . ILE A 1 101 ? -0.055 -2.500 15.504 1.00 98.00 101 ILE A C 1
ATOM 820 O O . ILE A 1 101 ? -0.794 -2.490 16.487 1.00 98.00 101 ILE A O 1
ATOM 824 N N . ILE A 1 102 ? 0.026 -3.558 14.693 1.00 97.38 102 ILE A N 1
ATOM 825 C CA . ILE A 1 102 ? -0.764 -4.782 14.878 1.00 97.38 102 ILE A CA 1
ATOM 826 C C . ILE A 1 102 ? -0.472 -5.400 16.246 1.00 97.38 102 ILE A C 1
ATOM 828 O O . ILE A 1 102 ? -1.397 -5.857 16.913 1.00 97.38 102 ILE A O 1
ATOM 832 N N . ILE A 1 103 ? 0.787 -5.390 16.698 1.00 97.31 103 ILE A N 1
ATOM 833 C CA . ILE A 1 103 ? 1.160 -5.884 18.030 1.00 97.31 103 ILE A CA 1
ATOM 834 C C . ILE A 1 103 ? 0.548 -5.029 19.146 1.00 97.31 103 ILE A C 1
ATOM 836 O O . ILE A 1 103 ? 0.151 -5.584 20.173 1.00 97.31 103 ILE A O 1
ATOM 840 N N . LYS A 1 104 ? 0.483 -3.705 18.970 1.00 97.50 104 LYS A N 1
ATOM 841 C CA . LYS A 1 104 ? -0.055 -2.776 19.974 1.00 97.50 104 LYS A CA 1
ATOM 842 C C . LYS A 1 104 ? -1.581 -2.785 20.037 1.00 97.50 104 LYS A C 1
ATOM 844 O O . LYS A 1 104 ? -2.134 -2.848 21.128 1.00 97.50 104 LYS A O 1
ATOM 849 N N . ASP A 1 105 ? -2.245 -2.814 18.887 1.00 96.56 105 ASP A N 1
ATOM 850 C CA . ASP A 1 105 ? -3.701 -2.716 18.756 1.00 96.56 105 ASP A CA 1
ATOM 851 C C . ASP A 1 105 ? -4.336 -4.067 18.345 1.00 96.56 105 ASP A C 1
ATOM 853 O O . ASP A 1 105 ? -5.335 -4.098 17.627 1.00 96.56 105 ASP A O 1
ATOM 857 N N . LYS A 1 106 ? -3.799 -5.211 18.807 1.00 95.31 106 LYS A N 1
ATOM 858 C CA . LYS A 1 106 ? -4.246 -6.574 18.412 1.00 95.31 106 LYS A CA 1
ATOM 859 C C . LYS A 1 106 ? -5.761 -6.770 18.441 1.00 95.31 106 LYS A C 1
ATOM 861 O O . LYS A 1 106 ? -6.320 -7.356 17.516 1.00 95.31 106 LYS A O 1
ATOM 866 N N . ALA A 1 107 ? -6.421 -6.277 19.490 1.00 95.00 107 ALA A N 1
ATOM 867 C CA . ALA A 1 107 ? -7.871 -6.378 19.636 1.00 95.00 107 ALA A CA 1
ATOM 868 C C . ALA A 1 107 ? -8.606 -5.681 18.477 1.00 95.00 107 ALA A C 1
ATOM 870 O O . ALA A 1 107 ? -9.530 -6.240 17.903 1.00 95.00 107 ALA A O 1
ATOM 871 N N . LEU A 1 108 ? -8.152 -4.504 18.041 1.00 94.81 108 LEU A N 1
ATOM 872 C CA . LEU A 1 108 ? -8.761 -3.809 16.904 1.00 94.81 108 LEU A CA 1
ATOM 873 C C . LEU A 1 108 ? -8.657 -4.632 15.607 1.00 94.81 108 LEU A C 1
ATOM 875 O O . LEU A 1 108 ? -9.592 -4.676 14.801 1.00 94.81 108 LEU A O 1
ATOM 879 N N . PHE A 1 109 ? -7.527 -5.315 15.407 1.00 95.88 109 PHE A N 1
ATOM 880 C CA . PHE A 1 109 ? -7.293 -6.120 14.210 1.00 95.88 109 PHE A CA 1
ATOM 881 C C . PHE A 1 109 ? -8.098 -7.421 14.204 1.00 95.88 109 PHE A C 1
ATOM 883 O O . PHE A 1 109 ? -8.725 -7.724 13.177 1.00 95.88 109 PHE A O 1
ATOM 890 N N . PHE A 1 110 ? -8.118 -8.139 15.331 1.00 95.94 110 PHE A N 1
ATOM 891 C CA . PHE A 1 110 ? -8.529 -9.545 15.400 1.00 95.94 110 PHE A CA 1
ATOM 892 C C . PHE A 1 110 ? -9.726 -9.847 16.309 1.00 95.94 110 PHE A C 1
ATOM 894 O O . PHE A 1 110 ? -10.183 -10.990 16.311 1.00 95.94 110 PHE A O 1
ATOM 901 N N . SER A 1 111 ? -10.260 -8.880 17.062 1.00 89.94 111 SER A N 1
ATOM 902 C CA . SER A 1 111 ? -11.501 -9.110 17.809 1.00 89.94 111 SER A CA 1
ATOM 903 C C . SER A 1 111 ? -12.645 -9.446 16.856 1.00 89.94 111 SER A C 1
ATOM 905 O O . SER A 1 111 ? -12.731 -8.917 15.740 1.00 89.94 111 SER A O 1
ATOM 907 N N . LYS A 1 112 ? -13.519 -10.349 17.312 1.00 72.19 112 LYS A N 1
ATOM 908 C CA . LYS A 1 112 ? -14.769 -10.655 16.616 1.00 72.19 112 LYS A CA 1
ATOM 909 C C . LYS A 1 112 ? -15.649 -9.391 16.570 1.00 72.19 112 LYS A C 1
ATOM 911 O O . LYS A 1 112 ? -15.507 -8.561 17.471 1.00 72.19 112 LYS A O 1
ATOM 916 N N . PRO A 1 113 ? -16.472 -9.229 15.517 1.00 59.72 113 PRO A N 1
ATOM 917 C CA . PRO A 1 113 ? -17.436 -8.134 15.426 1.00 59.72 113 PRO A CA 1
ATOM 918 C C . PRO A 1 113 ? -18.345 -8.055 16.651 1.00 59.72 113 PRO A C 1
ATOM 920 O O . PRO A 1 113 ? -18.660 -9.134 17.208 1.00 59.72 113 PRO A O 1
#

Organism: Eikenella corrodens (NCBI:txid539)

InterPro domains:
  IPR042150 CAAX prenyl protease 2, MmRce1-like [PTHR35797] (2-103)